Protein AF-A0A833PG52-F1 (afdb_monomer_lite)

Secondary structure (DSSP, 8-state):
--HHHHHHHHHHHHHHHHHHHHHHTHHHH--STT-SSHHHHHHHHHHHHTTSSSHHHHHHHHHHHHHHHH-TTHHHHHHHHH-S-HHHHHHHHHHHHHHHHHHHHHHHHHHHHHHHH-------TT--TTTHHHHHHHHHHHHHHHHHHHHHHHHHHHHHHHHHHHHS--

pLDDT: mean 70.11, std 13.49, range [34.12, 93.94]

Sequence (170 aa):
MTAMAKYYATETMRKLVNHGMDITGGRGIQQGPRNFLANMYQAIPISITVEGANILSRSLMIFGQGSMRCHPYLFEELQLLQAEDKNAALDTFNTMLYQHLGYTLNRAARAFTYGWFGSSQHRPDSSDEFTQPYYKIINRFSADFALTADMCLGLLAGDILNVKKCFQGD

Organism: Acinetobacter bereziniae (NCBI:txid10664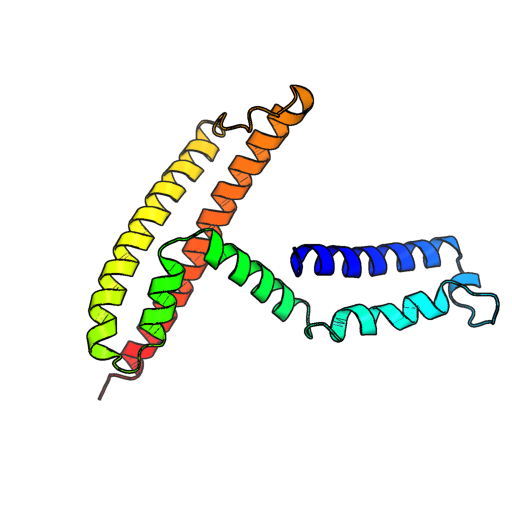8)

Foldseek 3Di:
DDLVVLVCVLVVLQVVLVVVLVVCDPLCVDDDPPRPSPVSNVCSVVSADVVAHDPVRSVVVVLVVVVPVVAVLVVVLVVLVVDPPVPVSPVVNVVSVVVSVVVLVVLLVVLVCCVVVNADQDDDPPDDPVCSVVVRVVRSVVSVVSSVSVVVVVVVVVVVVVVVVVVPPD

Radius of gyration: 23.22 Å; chains: 1; bounding box: 63×26×59 Å

Structure (mmCIF, N/CA/C/O backbone):
data_AF-A0A833PG52-F1
#
_entry.id   AF-A0A833PG52-F1
#
loop_
_atom_site.group_PDB
_atom_site.id
_atom_site.type_symbol
_atom_site.label_atom_id
_atom_site.label_alt_id
_atom_site.label_comp_id
_atom_site.label_asym_id
_atom_site.label_entity_id
_atom_site.label_seq_id
_atom_site.pdbx_PDB_ins_code
_atom_site.Cartn_x
_atom_site.Cartn_y
_atom_site.Cartn_z
_atom_site.occupancy
_atom_site.B_iso_or_equiv
_atom_site.auth_seq_id
_atom_site.auth_comp_id
_atom_site.auth_asym_id
_atom_site.auth_atom_id
_atom_site.pdbx_PDB_model_num
ATOM 1 N N . MET A 1 1 ? -2.660 -14.354 0.377 1.00 47.78 1 MET A N 1
ATOM 2 C CA . MET A 1 1 ? -1.440 -13.815 -0.267 1.00 47.78 1 MET A CA 1
ATOM 3 C C . MET A 1 1 ? -1.787 -13.482 -1.712 1.00 47.78 1 MET A C 1
ATOM 5 O O . MET A 1 1 ? -1.563 -14.316 -2.571 1.00 47.78 1 MET A O 1
ATOM 9 N N . THR A 1 2 ? -2.485 -12.376 -1.996 1.00 68.25 2 THR A N 1
ATOM 10 C CA . THR A 1 2 ? -3.143 -12.275 -3.321 1.00 68.25 2 THR A CA 1
ATOM 11 C C . THR A 1 2 ? -3.261 -10.851 -3.868 1.00 68.25 2 THR A C 1
ATOM 13 O O . THR A 1 2 ? -2.568 -10.534 -4.827 1.00 68.25 2 THR A O 1
ATOM 16 N N . ALA A 1 3 ? -4.050 -9.952 -3.268 1.00 69.88 3 ALA A N 1
ATOM 17 C CA . ALA A 1 3 ? -4.329 -8.645 -3.891 1.00 69.88 3 ALA A CA 1
ATOM 18 C C . ALA A 1 3 ? -3.146 -7.649 -3.862 1.00 69.88 3 ALA A C 1
ATOM 20 O O . ALA A 1 3 ? -2.842 -7.015 -4.872 1.00 69.88 3 ALA A O 1
ATOM 21 N N . MET A 1 4 ? -2.448 -7.533 -2.724 1.00 76.94 4 MET A N 1
ATOM 22 C CA . MET A 1 4 ? -1.327 -6.592 -2.564 1.00 76.94 4 MET A CA 1
ATOM 23 C C . MET A 1 4 ? -0.121 -6.987 -3.424 1.00 76.94 4 MET A C 1
ATOM 25 O O . MET A 1 4 ? 0.378 -6.173 -4.196 1.00 76.94 4 MET A O 1
ATOM 29 N N . ALA A 1 5 ? 0.302 -8.253 -3.357 1.00 82.50 5 ALA A N 1
ATOM 30 C CA . ALA A 1 5 ? 1.395 -8.768 -4.183 1.00 82.50 5 ALA A CA 1
ATOM 31 C C . ALA A 1 5 ? 1.102 -8.582 -5.679 1.00 82.50 5 ALA A C 1
ATOM 33 O O . ALA A 1 5 ? 1.969 -8.139 -6.428 1.00 82.50 5 ALA A O 1
ATOM 34 N N . LYS A 1 6 ? -0.144 -8.834 -6.105 1.00 79.50 6 LYS A N 1
ATOM 35 C CA . LYS A 1 6 ? -0.559 -8.621 -7.491 1.00 79.50 6 LYS A CA 1
ATOM 36 C C . LYS A 1 6 ? -0.491 -7.151 -7.901 1.00 79.50 6 LYS A C 1
ATOM 38 O O . LYS A 1 6 ? 0.042 -6.857 -8.970 1.00 79.50 6 LYS A O 1
ATOM 43 N N . TYR A 1 7 ? -0.981 -6.233 -7.061 1.00 80.94 7 TYR A N 1
ATOM 44 C CA . TYR A 1 7 ? -0.885 -4.795 -7.324 1.00 80.94 7 TYR A CA 1
ATOM 45 C C . TYR A 1 7 ? 0.562 -4.387 -7.596 1.00 80.94 7 TYR A C 1
ATOM 47 O O . TYR A 1 7 ? 0.868 -3.899 -8.685 1.00 80.94 7 TYR A O 1
ATOM 55 N N . TYR A 1 8 ? 1.457 -4.681 -6.650 1.00 85.62 8 TYR A N 1
ATOM 56 C CA . TYR A 1 8 ? 2.867 -4.327 -6.765 1.00 85.62 8 TYR A CA 1
ATOM 57 C C . TYR A 1 8 ? 3.554 -5.025 -7.936 1.00 85.62 8 TYR A C 1
ATOM 59 O O . TYR A 1 8 ? 4.360 -4.385 -8.604 1.00 85.62 8 TYR A O 1
ATOM 67 N N . ALA A 1 9 ? 3.220 -6.280 -8.240 1.00 86.69 9 ALA A N 1
ATOM 68 C CA . ALA A 1 9 ? 3.777 -6.982 -9.392 1.00 86.69 9 ALA A CA 1
ATOM 69 C C . ALA A 1 9 ? 3.387 -6.298 -10.712 1.00 86.69 9 ALA A C 1
ATOM 71 O O . ALA A 1 9 ? 4.253 -6.017 -11.536 1.00 86.69 9 ALA A O 1
ATOM 72 N N . THR A 1 10 ? 2.104 -5.970 -10.896 1.00 87.12 10 THR A N 1
ATOM 73 C CA . THR A 1 10 ? 1.620 -5.336 -12.137 1.00 87.12 10 THR A CA 1
ATOM 74 C C . THR A 1 10 ? 2.126 -3.902 -12.313 1.00 87.12 10 THR A C 1
ATOM 76 O O . THR A 1 10 ? 2.531 -3.527 -13.413 1.00 87.12 10 THR A O 1
ATOM 79 N N . GLU A 1 11 ? 2.191 -3.113 -11.237 1.00 87.00 11 GLU A N 1
ATOM 80 C CA . GLU A 1 11 ? 2.736 -1.751 -11.288 1.00 87.00 11 GLU A CA 1
ATOM 81 C C . GLU A 1 11 ? 4.255 -1.737 -11.474 1.00 87.00 11 GLU A C 1
ATOM 83 O O . GLU A 1 11 ? 4.783 -0.945 -12.255 1.00 87.00 11 GLU A O 1
ATOM 88 N N . THR A 1 12 ? 4.972 -2.643 -10.808 1.00 90.19 12 THR A N 1
ATOM 89 C CA . THR A 1 12 ? 6.421 -2.791 -11.000 1.00 90.19 12 THR A CA 1
ATOM 90 C C . THR A 1 12 ? 6.733 -3.252 -12.419 1.00 90.19 12 THR A C 1
ATOM 92 O O . THR A 1 12 ? 7.642 -2.707 -13.036 1.00 90.19 12 THR A O 1
ATOM 95 N N . MET A 1 13 ? 5.946 -4.178 -12.979 1.00 90.19 13 MET A N 1
ATOM 96 C CA . MET A 1 13 ? 6.077 -4.596 -14.377 1.00 90.19 13 MET A CA 1
ATOM 97 C C . MET A 1 13 ? 5.909 -3.409 -15.329 1.00 90.19 13 MET A C 1
ATOM 99 O O . MET A 1 13 ? 6.758 -3.208 -16.193 1.00 90.19 13 MET A O 1
ATOM 103 N N . ARG A 1 14 ? 4.871 -2.580 -15.145 1.00 90.06 14 ARG A N 1
ATOM 104 C CA . ARG A 1 14 ? 4.667 -1.369 -15.956 1.00 90.06 14 ARG A CA 1
ATOM 105 C C . ARG A 1 14 ? 5.887 -0.443 -15.903 1.00 90.06 14 ARG A C 1
ATOM 107 O O . ARG A 1 14 ? 6.366 -0.012 -16.947 1.00 90.06 14 ARG A O 1
ATOM 114 N N . LYS A 1 15 ? 6.405 -0.155 -14.703 1.00 92.88 15 LYS A N 1
ATOM 115 C CA . LYS A 1 15 ? 7.583 0.712 -14.523 1.00 92.88 15 LYS A CA 1
ATOM 116 C C . LYS A 1 15 ? 8.838 0.122 -15.166 1.00 92.88 15 LYS A C 1
ATOM 118 O O . LYS A 1 15 ? 9.532 0.823 -15.891 1.00 92.88 15 LYS A O 1
ATOM 123 N N . LEU A 1 16 ? 9.109 -1.162 -14.935 1.00 93.25 16 LEU A N 1
ATOM 124 C CA . LEU A 1 16 ? 10.279 -1.851 -15.484 1.00 93.25 16 LEU A CA 1
ATOM 125 C C . LEU A 1 16 ? 10.258 -1.898 -17.009 1.00 93.25 16 LEU A C 1
ATOM 127 O O . LEU A 1 16 ? 11.285 -1.647 -17.630 1.00 93.25 16 LEU A O 1
ATOM 131 N N . VAL A 1 17 ? 9.106 -2.193 -17.616 1.00 91.81 17 VAL A N 1
ATOM 132 C CA . VAL A 1 17 ? 8.982 -2.222 -19.078 1.00 91.81 17 VAL A CA 1
ATOM 133 C C . VAL A 1 17 ? 9.188 -0.823 -19.661 1.00 91.81 17 VAL A C 1
ATOM 135 O O . VAL A 1 17 ? 9.923 -0.700 -20.636 1.00 91.81 17 VAL A O 1
ATOM 138 N N . ASN A 1 18 ? 8.638 0.229 -19.040 1.00 91.69 18 ASN A N 1
ATOM 139 C CA . ASN A 1 18 ? 8.882 1.615 -19.464 1.00 91.69 18 ASN A CA 1
ATOM 140 C C . ASN A 1 18 ? 10.372 1.976 -19.406 1.00 91.69 18 ASN A C 1
ATOM 142 O O . ASN A 1 18 ? 10.931 2.414 -20.405 1.00 91.69 18 ASN A O 1
ATOM 146 N N . HIS A 1 19 ? 11.039 1.703 -18.281 1.00 93.94 19 HIS A N 1
ATOM 147 C CA . HIS A 1 19 ? 12.480 1.935 -18.155 1.00 93.94 19 HIS A CA 1
ATOM 148 C C . HIS A 1 19 ? 13.298 1.093 -19.143 1.00 93.94 19 HIS A C 1
ATOM 150 O O . HIS A 1 19 ? 14.295 1.562 -19.686 1.00 93.94 19 HIS A O 1
ATOM 156 N N . GLY A 1 20 ? 12.871 -0.141 -19.421 1.00 91.94 20 GLY A N 1
ATOM 157 C CA . GLY A 1 20 ? 13.472 -0.979 -20.455 1.00 91.94 20 GLY A CA 1
ATOM 158 C C . GLY A 1 20 ? 13.350 -0.354 -21.845 1.00 91.94 20 GLY A C 1
ATOM 159 O O . GLY A 1 20 ? 14.320 -0.353 -22.602 1.00 91.94 20 GLY A O 1
ATOM 160 N N . MET A 1 21 ? 12.191 0.224 -22.169 1.00 89.94 21 MET A N 1
ATOM 161 C CA . MET A 1 21 ? 11.982 0.931 -23.432 1.00 89.94 21 MET A CA 1
ATOM 162 C C . MET A 1 21 ? 12.863 2.178 -23.533 1.00 89.94 21 MET A C 1
ATOM 164 O O . MET A 1 21 ? 13.506 2.348 -24.569 1.00 89.94 21 MET A O 1
ATOM 168 N N . ASP A 1 22 ? 12.990 2.961 -22.456 1.00 90.81 22 ASP A N 1
ATOM 169 C CA . ASP A 1 22 ? 13.885 4.126 -22.393 1.00 90.81 22 ASP A CA 1
ATOM 170 C C . ASP A 1 22 ? 15.345 3.738 -22.687 1.00 90.81 22 ASP A C 1
ATOM 172 O O . ASP A 1 22 ? 16.009 4.384 -23.497 1.00 90.81 22 ASP A O 1
ATOM 176 N N . ILE A 1 23 ? 15.831 2.634 -22.104 1.00 91.81 23 ILE A N 1
ATOM 177 C CA . ILE A 1 23 ? 17.195 2.120 -22.333 1.00 91.81 23 ILE A CA 1
ATOM 178 C C . ILE A 1 23 ? 17.390 1.676 -23.788 1.00 91.81 23 ILE A C 1
ATOM 180 O O . ILE A 1 23 ? 18.434 1.924 -24.389 1.00 91.81 23 ILE A O 1
ATOM 184 N N . THR A 1 24 ? 16.399 1.000 -24.373 1.00 89.12 24 THR A N 1
ATOM 185 C CA . THR A 1 24 ? 16.482 0.546 -25.771 1.00 89.12 24 THR A CA 1
ATOM 186 C C . THR A 1 24 ? 16.294 1.667 -26.798 1.00 89.12 24 THR A C 1
ATOM 188 O O . THR A 1 24 ? 16.591 1.466 -27.981 1.00 89.12 24 THR A O 1
ATOM 191 N N . GLY A 1 25 ? 15.809 2.837 -26.374 1.00 87.06 25 GLY A N 1
ATOM 192 C CA . GLY A 1 25 ? 15.588 4.007 -27.217 1.00 87.06 25 GLY A CA 1
ATOM 193 C C . GLY A 1 25 ? 14.677 3.716 -28.413 1.00 87.06 25 GLY A C 1
ATOM 194 O O . GLY A 1 25 ? 13.676 3.006 -28.310 1.00 87.06 25 GLY A O 1
ATOM 195 N N . GLY A 1 26 ? 15.046 4.225 -29.594 1.00 83.81 26 GLY A N 1
ATOM 196 C CA . GLY A 1 26 ? 14.251 4.068 -30.821 1.00 83.81 26 GLY A CA 1
ATOM 197 C C . GLY A 1 26 ? 13.975 2.611 -31.216 1.00 83.81 26 GLY A C 1
ATOM 198 O O . GLY A 1 26 ? 12.929 2.318 -31.795 1.00 83.81 26 GLY A O 1
ATOM 199 N N . ARG A 1 27 ? 14.852 1.671 -30.832 1.00 84.19 27 ARG A N 1
ATOM 200 C CA . ARG A 1 27 ? 14.644 0.233 -31.062 1.00 84.19 27 ARG A CA 1
ATOM 201 C C . ARG A 1 27 ? 13.485 -0.327 -30.234 1.00 84.19 27 ARG A C 1
ATOM 203 O O . ARG A 1 27 ? 12.828 -1.259 -30.688 1.00 84.19 27 ARG A O 1
ATOM 210 N N . GLY A 1 28 ? 13.228 0.230 -29.050 1.00 84.25 28 GLY A N 1
ATOM 211 C CA . GLY A 1 28 ? 12.121 -0.178 -28.184 1.00 84.25 28 GLY A CA 1
ATOM 212 C C . GLY A 1 28 ? 10.752 0.116 -28.791 1.00 84.25 28 GLY A C 1
ATOM 213 O O . GLY A 1 28 ? 9.812 -0.644 -28.573 1.00 84.25 28 GLY A O 1
ATOM 214 N N . ILE A 1 29 ? 10.654 1.167 -29.608 1.00 82.38 29 ILE A N 1
ATOM 215 C CA . ILE A 1 29 ? 9.406 1.609 -30.251 1.00 82.38 29 ILE A CA 1
ATOM 216 C C . ILE A 1 29 ? 9.161 0.872 -31.576 1.00 82.38 29 ILE A C 1
ATOM 218 O O . ILE A 1 29 ? 8.016 0.641 -31.964 1.00 82.38 29 ILE A O 1
ATOM 222 N N . GLN A 1 30 ? 10.223 0.468 -32.276 1.00 86.12 30 GLN A N 1
ATOM 223 C CA . GLN A 1 30 ? 10.110 -0.226 -33.559 1.00 86.12 30 GLN A CA 1
ATOM 224 C C . GLN A 1 30 ? 9.429 -1.592 -33.409 1.00 86.12 30 GLN A C 1
ATOM 226 O O . GLN A 1 30 ? 9.983 -2.517 -32.814 1.00 86.12 30 GLN A O 1
ATOM 231 N N . GLN A 1 31 ? 8.242 -1.749 -33.997 1.00 80.44 31 GLN A N 1
ATOM 232 C CA . GLN A 1 31 ? 7.559 -3.039 -34.052 1.00 80.44 31 GLN A CA 1
ATOM 233 C C . GLN A 1 31 ? 8.178 -3.907 -35.149 1.00 80.44 31 GLN A C 1
ATOM 235 O O . GLN A 1 31 ? 7.956 -3.699 -36.338 1.00 80.44 31 GLN A O 1
ATOM 240 N N . GLY A 1 32 ? 8.985 -4.880 -34.736 1.00 84.75 32 GLY A N 1
ATOM 241 C CA . GLY A 1 32 ? 9.579 -5.872 -35.621 1.00 84.75 32 GLY A CA 1
ATOM 242 C C . GLY A 1 32 ? 9.815 -7.189 -34.884 1.00 84.75 32 GLY A C 1
ATOM 243 O O . GLY A 1 32 ? 9.835 -7.205 -33.652 1.00 84.75 32 GLY A O 1
ATOM 244 N N . PRO A 1 33 ? 10.068 -8.294 -35.606 1.00 80.94 33 PRO A N 1
ATOM 245 C CA . PRO A 1 33 ? 10.209 -9.635 -35.022 1.00 80.94 33 PRO A CA 1
ATOM 246 C C . PRO A 1 33 ? 11.381 -9.767 -34.031 1.00 80.94 33 PRO A C 1
ATOM 248 O O . PRO A 1 33 ? 11.491 -10.760 -33.322 1.00 80.94 33 PRO A O 1
ATOM 251 N N . ARG A 1 34 ? 12.269 -8.765 -33.973 1.00 82.12 34 ARG A N 1
ATOM 252 C CA . ARG A 1 34 ? 13.433 -8.701 -33.075 1.00 82.12 34 ARG A CA 1
ATOM 253 C C . ARG A 1 34 ? 13.234 -7.777 -31.864 1.00 82.12 34 ARG A C 1
ATOM 255 O O . ARG A 1 34 ? 14.200 -7.551 -31.126 1.00 82.12 34 ARG A O 1
ATOM 262 N N . ASN A 1 35 ? 12.042 -7.202 -31.681 1.00 86.19 35 ASN A N 1
ATOM 263 C CA . ASN A 1 35 ? 11.711 -6.373 -30.524 1.00 86.19 35 ASN A CA 1
ATOM 264 C C . ASN A 1 35 ? 11.025 -7.221 -29.446 1.00 86.19 35 ASN A C 1
ATOM 266 O O . ASN A 1 35 ? 9.865 -7.602 -29.573 1.00 86.19 35 ASN A O 1
ATOM 270 N N . PHE A 1 36 ? 11.758 -7.495 -28.370 1.00 86.12 36 PHE A N 1
ATOM 271 C CA . PHE A 1 36 ? 11.289 -8.308 -27.250 1.00 86.12 36 PHE A CA 1
ATOM 272 C C . PHE A 1 36 ? 10.405 -7.531 -26.256 1.00 86.12 36 PHE A C 1
ATOM 274 O O . PHE A 1 36 ? 9.677 -8.153 -25.487 1.00 86.12 36 PHE A O 1
ATOM 281 N N . LEU A 1 37 ? 10.435 -6.191 -26.271 1.00 88.69 37 LEU A N 1
ATOM 282 C CA . LEU A 1 37 ? 9.695 -5.344 -25.327 1.00 88.69 37 LEU A CA 1
ATOM 283 C C . LEU A 1 37 ? 8.304 -4.949 -25.830 1.00 88.69 37 LEU A C 1
ATOM 285 O O . LEU A 1 37 ? 7.400 -4.773 -25.016 1.00 88.69 37 LEU A O 1
ATOM 289 N N . ALA A 1 38 ? 8.106 -4.851 -27.149 1.00 87.44 38 ALA A N 1
ATOM 290 C CA . ALA A 1 38 ? 6.843 -4.391 -27.738 1.00 87.44 38 ALA A CA 1
ATOM 291 C C . ALA A 1 38 ? 5.626 -5.207 -27.266 1.00 87.44 38 ALA A C 1
ATOM 293 O O . ALA A 1 38 ? 4.632 -4.635 -26.823 1.00 87.44 38 ALA A O 1
ATOM 294 N N . ASN A 1 39 ? 5.723 -6.539 -27.293 1.00 86.88 39 ASN A N 1
ATOM 295 C CA . ASN A 1 39 ? 4.630 -7.417 -26.863 1.00 86.88 39 ASN A CA 1
ATOM 296 C C . ASN A 1 39 ? 4.374 -7.322 -25.353 1.00 86.88 39 ASN A C 1
ATOM 298 O O . ASN A 1 39 ? 3.225 -7.338 -24.917 1.00 86.88 39 ASN A O 1
ATOM 302 N N . MET A 1 40 ? 5.435 -7.182 -24.549 1.00 88.00 40 MET A N 1
ATOM 303 C CA . MET A 1 40 ? 5.298 -7.013 -23.101 1.00 88.00 40 MET A CA 1
ATOM 304 C C . MET A 1 40 ? 4.594 -5.699 -22.763 1.00 88.00 40 MET A C 1
ATOM 306 O O . MET A 1 40 ? 3.702 -5.696 -21.919 1.00 88.00 40 MET A O 1
ATOM 310 N N . TYR A 1 41 ? 4.940 -4.607 -23.451 1.00 89.81 41 TYR A N 1
ATOM 311 C CA . TYR A 1 41 ? 4.295 -3.308 -23.271 1.00 89.81 41 TYR A CA 1
ATOM 312 C C . TYR A 1 41 ? 2.800 -3.359 -23.616 1.00 89.81 41 TYR A C 1
ATOM 314 O O . TYR A 1 41 ? 1.964 -2.896 -22.841 1.00 89.81 41 TYR A O 1
ATOM 322 N N . GLN A 1 42 ? 2.446 -4.004 -24.731 1.00 88.44 42 GLN A N 1
ATOM 323 C CA . GLN A 1 42 ? 1.050 -4.187 -25.147 1.00 88.44 42 GLN A CA 1
ATOM 324 C C . GLN A 1 42 ? 0.243 -5.070 -24.181 1.00 88.44 42 GLN A C 1
ATOM 326 O O . GLN A 1 42 ? -0.964 -4.884 -24.044 1.00 88.44 42 GLN A O 1
ATOM 331 N N . ALA A 1 43 ? 0.891 -5.999 -23.473 1.00 88.44 43 ALA A N 1
ATOM 332 C CA . ALA A 1 43 ? 0.240 -6.865 -22.491 1.00 88.44 43 ALA A CA 1
ATOM 333 C C . ALA A 1 43 ? -0.008 -6.189 -21.124 1.00 88.44 43 ALA A C 1
ATOM 335 O O . ALA A 1 43 ? -0.797 -6.705 -20.325 1.00 88.44 43 ALA A O 1
ATOM 336 N N . ILE A 1 44 ? 0.610 -5.030 -20.838 1.00 88.56 44 ILE A N 1
ATOM 337 C CA . ILE A 1 44 ? 0.454 -4.316 -19.555 1.00 88.56 44 ILE A CA 1
ATOM 338 C C . ILE A 1 44 ? -1.026 -4.049 -19.224 1.00 88.56 44 ILE A C 1
ATOM 340 O O . ILE A 1 44 ? -1.454 -4.436 -18.132 1.00 88.56 44 ILE A O 1
ATOM 344 N N . PRO A 1 45 ? -1.846 -3.442 -20.107 1.00 84.56 45 PRO A N 1
ATOM 345 C CA . PRO A 1 45 ? -3.235 -3.119 -19.782 1.00 84.56 45 PRO A CA 1
ATOM 346 C C . PRO A 1 45 ? -4.077 -4.367 -19.507 1.00 84.56 45 PRO A C 1
ATOM 348 O O . PRO A 1 45 ? -4.911 -4.352 -18.603 1.00 84.56 45 PRO A O 1
ATOM 351 N N . ILE A 1 46 ? -3.810 -5.464 -20.222 1.00 85.62 46 ILE A N 1
ATOM 352 C CA . ILE A 1 46 ? -4.490 -6.755 -20.045 1.00 85.62 46 ILE A CA 1
ATOM 353 C C . ILE A 1 46 ? -4.222 -7.280 -18.630 1.00 85.62 46 ILE A C 1
ATOM 355 O O . ILE A 1 46 ? -5.149 -7.563 -17.876 1.00 85.62 46 ILE A O 1
ATOM 359 N N . SER A 1 47 ? -2.954 -7.306 -18.213 1.00 79.25 47 SER A N 1
ATOM 360 C CA . SER A 1 47 ? -2.567 -7.785 -16.878 1.00 79.25 47 SER A CA 1
ATOM 361 C C . SER A 1 47 ? -3.145 -6.957 -15.720 1.00 79.25 47 SER A C 1
ATOM 363 O O . SER A 1 47 ? -3.278 -7.454 -14.602 1.00 79.25 47 SER A O 1
ATOM 365 N N . ILE A 1 48 ? -3.488 -5.691 -15.973 1.00 79.50 48 ILE A N 1
ATOM 366 C CA . ILE A 1 48 ? -3.988 -4.760 -14.956 1.00 79.50 48 ILE A CA 1
ATOM 367 C C . ILE A 1 48 ? -5.510 -4.802 -14.858 1.00 79.50 48 ILE A C 1
ATOM 369 O O . ILE A 1 48 ? -6.041 -4.692 -13.755 1.00 79.50 48 ILE A O 1
ATOM 373 N N . THR A 1 49 ? -6.202 -4.970 -15.985 1.00 78.44 49 THR A N 1
ATOM 374 C CA . THR A 1 49 ? -7.664 -4.849 -16.071 1.00 78.44 49 THR A CA 1
ATOM 375 C C . THR A 1 49 ? -8.408 -6.171 -15.889 1.00 78.44 49 THR A C 1
ATOM 377 O O . THR A 1 49 ? -9.496 -6.164 -15.319 1.00 78.44 49 THR A O 1
ATOM 380 N N . VAL A 1 50 ? -7.828 -7.303 -16.303 1.00 71.06 50 VAL A N 1
ATOM 381 C CA . VAL A 1 50 ? -8.535 -8.600 -16.360 1.00 71.06 50 VAL A CA 1
ATOM 382 C C . VAL A 1 50 ? -8.760 -9.232 -14.977 1.00 71.06 50 VAL A C 1
ATOM 384 O O . VAL A 1 50 ? -9.654 -10.052 -14.810 1.00 71.06 50 VAL A O 1
ATOM 387 N N . GLU A 1 51 ? -8.025 -8.811 -13.947 1.00 63.81 51 GLU A N 1
ATOM 388 C CA . GLU A 1 51 ? -8.113 -9.393 -12.595 1.00 63.81 51 GLU A CA 1
ATOM 389 C C . GLU A 1 51 ? -8.925 -8.561 -11.587 1.00 63.81 51 GLU A C 1
ATOM 391 O O . GLU A 1 51 ? -8.779 -8.721 -10.376 1.00 63.81 51 GLU A O 1
ATOM 396 N N . GLY A 1 52 ? -9.767 -7.646 -12.067 1.00 54.69 52 GLY A N 1
ATOM 397 C CA . GLY A 1 52 ? -10.552 -6.752 -11.215 1.00 54.69 52 GLY A CA 1
ATOM 398 C C . GLY A 1 52 ? -10.315 -5.311 -11.621 1.00 54.69 52 GLY A C 1
ATOM 399 O O . GLY A 1 52 ? -9.423 -4.638 -11.104 1.00 54.69 52 GLY A O 1
ATOM 400 N N . ALA A 1 53 ? -11.107 -4.893 -12.603 1.00 60.44 53 ALA A N 1
ATOM 401 C CA . ALA A 1 53 ? -11.092 -3.603 -13.265 1.00 60.44 53 ALA A CA 1
ATOM 402 C C . ALA A 1 53 ? -10.887 -2.426 -12.292 1.00 60.44 53 ALA A C 1
ATOM 404 O O . ALA A 1 53 ? -11.681 -2.218 -11.375 1.00 60.44 53 ALA A O 1
ATOM 405 N N . ASN A 1 54 ? -9.859 -1.621 -12.575 1.00 65.38 54 ASN A N 1
ATOM 406 C CA . ASN A 1 54 ? -9.504 -0.351 -11.937 1.00 65.38 54 ASN A CA 1
ATOM 407 C C . ASN A 1 54 ? -8.698 -0.433 -10.619 1.00 65.38 54 ASN A C 1
ATOM 409 O O . ASN A 1 54 ? -8.986 -1.212 -9.711 1.00 65.38 54 ASN A O 1
ATOM 413 N N . ILE A 1 55 ? -7.700 0.455 -10.500 1.00 70.12 55 ILE A N 1
ATOM 414 C CA . ILE A 1 55 ? -6.864 0.654 -9.300 1.00 70.12 55 ILE A CA 1
ATOM 415 C C . ILE A 1 55 ? -7.744 0.875 -8.065 1.00 70.12 55 ILE A C 1
ATOM 417 O O . ILE A 1 55 ? -7.441 0.352 -6.996 1.00 70.12 55 ILE A O 1
ATOM 421 N N . LEU A 1 56 ? -8.871 1.574 -8.232 1.00 73.81 56 LEU A N 1
ATOM 422 C CA . LEU A 1 56 ? -9.854 1.808 -7.176 1.00 73.81 56 LEU A CA 1
ATOM 423 C C . LEU A 1 56 ? -10.387 0.505 -6.559 1.00 73.81 56 LEU A C 1
ATOM 425 O O . LEU A 1 56 ? -10.328 0.337 -5.343 1.00 73.81 56 LEU A O 1
ATOM 429 N N . SER A 1 57 ? -10.856 -0.433 -7.386 1.00 74.69 57 SER A N 1
ATOM 430 C CA . SER A 1 57 ? -11.432 -1.707 -6.934 1.00 74.69 57 SER A CA 1
ATOM 431 C C . SER A 1 57 ? -10.408 -2.543 -6.169 1.00 74.69 57 SER A C 1
ATOM 433 O O . SER A 1 57 ? -10.718 -3.153 -5.147 1.00 74.69 57 SER A O 1
ATOM 435 N N . ARG A 1 58 ? -9.148 -2.524 -6.620 1.00 75.31 58 ARG A N 1
ATOM 436 C CA . ARG A 1 58 ? -8.056 -3.237 -5.953 1.00 75.31 58 ARG A CA 1
ATOM 437 C C . ARG A 1 58 ? -7.658 -2.584 -4.629 1.00 75.31 58 ARG A C 1
ATOM 439 O O . ARG A 1 58 ? -7.453 -3.300 -3.652 1.00 75.31 58 ARG A O 1
ATOM 446 N N . SER A 1 59 ? -7.589 -1.255 -4.575 1.00 75.00 59 SER A N 1
ATOM 447 C CA . SER A 1 59 ? -7.342 -0.513 -3.334 1.00 75.00 59 SER A CA 1
ATOM 448 C C . SER A 1 59 ? -8.438 -0.771 -2.302 1.00 75.00 59 SER A C 1
ATOM 450 O O . SER A 1 59 ? -8.124 -1.033 -1.144 1.00 75.00 59 SER A O 1
ATOM 452 N N . LEU A 1 60 ? -9.705 -0.803 -2.725 1.00 76.50 60 LEU A N 1
ATOM 453 C CA . LEU A 1 60 ? -10.828 -1.129 -1.848 1.00 76.50 60 LEU A CA 1
ATOM 454 C C . LEU A 1 60 ? -10.776 -2.582 -1.363 1.00 76.50 60 LEU A C 1
ATOM 456 O O . LEU A 1 60 ? -11.032 -2.840 -0.194 1.00 76.50 60 LEU A O 1
ATOM 460 N N . MET A 1 61 ? -10.391 -3.533 -2.220 1.00 80.50 61 MET A N 1
ATOM 461 C CA . MET A 1 61 ? -10.218 -4.932 -1.818 1.00 80.50 61 MET A CA 1
ATOM 462 C C . MET A 1 61 ? -9.089 -5.099 -0.792 1.00 80.50 61 MET A C 1
ATOM 464 O O . MET A 1 61 ? -9.256 -5.827 0.186 1.00 80.50 61 MET A O 1
ATOM 468 N N . ILE A 1 62 ? -7.945 -4.435 -0.994 1.00 78.19 62 ILE A N 1
ATOM 469 C CA . ILE A 1 62 ? -6.819 -4.454 -0.047 1.00 78.19 62 ILE A CA 1
ATOM 470 C C . ILE A 1 62 ? -7.235 -3.807 1.276 1.00 78.19 62 ILE A C 1
ATOM 472 O O . ILE A 1 62 ? -6.980 -4.389 2.329 1.00 78.19 62 ILE A O 1
ATOM 476 N N . PHE A 1 63 ? -7.911 -2.656 1.221 1.00 77.62 63 PHE A N 1
ATOM 477 C CA . PHE A 1 63 ? -8.445 -1.986 2.402 1.00 77.62 63 PHE A CA 1
ATOM 478 C C . PHE A 1 63 ? -9.442 -2.880 3.139 1.00 77.62 63 PHE A C 1
ATOM 480 O O . PHE A 1 63 ? -9.224 -3.176 4.303 1.00 77.62 63 PHE A O 1
ATOM 487 N N . GLY A 1 64 ? -10.462 -3.410 2.460 1.00 74.25 64 GLY A N 1
ATOM 488 C CA . GLY A 1 64 ? -11.457 -4.299 3.058 1.00 74.25 64 GLY A CA 1
ATOM 489 C C . GLY A 1 64 ? -10.822 -5.531 3.705 1.00 74.25 64 GLY A C 1
ATOM 490 O O . GLY A 1 64 ? -11.078 -5.827 4.863 1.00 74.25 64 GLY A O 1
ATOM 491 N N . GLN A 1 65 ? -9.909 -6.216 3.015 1.00 77.44 65 GLN A N 1
ATOM 492 C CA . GLN A 1 65 ? -9.202 -7.373 3.580 1.00 77.44 65 GLN A CA 1
ATOM 493 C C . GLN A 1 65 ? -8.280 -7.020 4.758 1.00 77.44 65 GLN A C 1
ATOM 495 O O . GLN A 1 65 ? -8.010 -7.887 5.594 1.00 77.44 65 GLN A O 1
ATOM 500 N N . GLY A 1 66 ? -7.771 -5.787 4.801 1.00 73.88 66 GLY A N 1
ATOM 501 C CA . GLY A 1 66 ? -7.003 -5.244 5.917 1.00 73.88 66 GLY A CA 1
ATOM 502 C C . GLY A 1 66 ? -7.898 -4.915 7.108 1.00 73.88 66 GLY A C 1
ATOM 503 O O . GLY A 1 66 ? -7.705 -5.471 8.185 1.00 73.88 66 GLY A O 1
ATOM 504 N N . SER A 1 67 ? -8.922 -4.089 6.904 1.00 69.31 67 SER A N 1
ATOM 505 C CA . SER A 1 67 ? -9.861 -3.640 7.937 1.00 69.31 67 SER A CA 1
ATOM 506 C C . SER A 1 67 ? -10.567 -4.811 8.622 1.00 69.31 67 SER A C 1
ATOM 508 O O . SER A 1 67 ? -10.614 -4.861 9.847 1.00 69.31 67 SER A O 1
ATOM 510 N N . MET A 1 68 ? -10.992 -5.824 7.856 1.00 68.69 68 MET A N 1
ATOM 511 C CA . MET A 1 68 ? -11.621 -7.039 8.396 1.00 68.69 68 MET A CA 1
ATOM 512 C C . MET A 1 68 ? -10.680 -7.885 9.269 1.00 68.69 68 MET A C 1
ATOM 514 O O . MET A 1 68 ? -11.144 -8.636 10.118 1.00 68.69 68 MET A O 1
ATOM 518 N N . ARG A 1 69 ? -9.356 -7.804 9.064 1.00 67.56 69 ARG A N 1
ATOM 519 C CA . ARG A 1 69 ? -8.363 -8.514 9.892 1.00 67.56 69 ARG A CA 1
ATOM 520 C C . ARG A 1 69 ? -7.906 -7.705 11.100 1.00 67.56 69 ARG A C 1
ATOM 522 O O . ARG A 1 69 ? -7.526 -8.291 12.109 1.00 67.56 69 ARG A O 1
ATOM 529 N N . CYS A 1 70 ? -7.883 -6.382 10.983 1.00 63.75 70 CYS A N 1
ATOM 530 C CA . CYS A 1 70 ? -7.390 -5.496 12.033 1.00 63.75 70 CYS A CA 1
ATOM 531 C C . CYS A 1 70 ? -8.405 -5.290 13.162 1.00 63.75 70 CYS A C 1
ATOM 533 O O . CYS A 1 70 ? -7.992 -4.946 14.276 1.00 63.75 70 CYS A O 1
ATOM 535 N N . HIS A 1 71 ? -9.695 -5.508 12.886 1.00 63.16 71 HIS A N 1
ATOM 536 C CA . HIS A 1 71 ? -10.768 -5.203 13.817 1.00 63.16 71 HIS A CA 1
ATOM 537 C C . HIS A 1 71 ? -11.687 -6.415 14.068 1.00 63.16 71 HIS A C 1
ATOM 539 O O . HIS A 1 71 ? -12.411 -6.824 13.161 1.00 63.16 71 HIS A O 1
ATOM 545 N N . PRO A 1 72 ? -11.693 -6.995 15.286 1.00 61.97 72 PRO A N 1
ATOM 546 C CA . PRO A 1 72 ? -12.503 -8.179 15.587 1.00 61.97 72 PRO A CA 1
ATOM 547 C C . PRO A 1 72 ? -14.012 -7.889 15.542 1.00 61.97 72 PRO A C 1
ATOM 549 O O . PRO A 1 72 ? -14.788 -8.759 15.173 1.00 61.97 72 PRO A O 1
ATOM 552 N N . TYR A 1 73 ? -14.414 -6.652 15.843 1.00 61.16 73 TYR A N 1
ATOM 553 C CA . TYR A 1 73 ? -15.821 -6.243 15.932 1.00 61.16 73 TYR A CA 1
ATOM 554 C C . TYR A 1 73 ? -16.443 -5.834 14.582 1.00 61.16 73 TYR A C 1
ATOM 556 O O . TYR A 1 73 ? -17.661 -5.825 14.434 1.00 61.16 73 TYR A O 1
ATOM 564 N N . LEU A 1 74 ? -15.621 -5.532 13.570 1.00 63.62 74 LEU A N 1
ATOM 565 C CA . LEU A 1 74 ? -16.088 -4.953 12.302 1.00 63.62 74 LEU A CA 1
ATOM 566 C C . LEU A 1 74 ? -16.793 -5.982 11.400 1.00 63.62 74 LEU A C 1
ATOM 568 O O . LEU A 1 74 ? -17.680 -5.634 10.624 1.00 63.62 74 LEU A O 1
ATOM 572 N N . PHE A 1 75 ? -16.437 -7.266 11.528 1.00 62.91 75 PHE A N 1
ATOM 573 C CA . PHE A 1 75 ? -17.137 -8.361 10.845 1.00 62.91 75 PHE A CA 1
ATOM 574 C C . PHE A 1 75 ? -18.562 -8.550 11.387 1.00 62.91 75 PHE A C 1
ATOM 576 O O . PHE A 1 75 ? -19.500 -8.706 10.606 1.00 62.91 75 PHE A O 1
ATOM 583 N N . GLU A 1 76 ? -18.727 -8.497 12.710 1.00 64.00 76 GLU A N 1
ATOM 584 C CA . GLU A 1 76 ? -20.027 -8.640 13.374 1.00 64.00 76 GLU A CA 1
ATOM 585 C C . GLU A 1 76 ? -20.929 -7.429 13.102 1.00 64.00 76 GLU A C 1
ATOM 587 O O . GLU A 1 76 ? -22.100 -7.594 12.769 1.00 64.00 76 GLU A O 1
ATOM 592 N N . GLU A 1 77 ? -20.372 -6.215 13.120 1.00 62.41 77 GLU A N 1
ATOM 593 C CA . GLU A 1 77 ? -21.081 -4.990 12.729 1.00 62.41 77 GLU A CA 1
ATOM 594 C C . GLU A 1 77 ? -21.601 -5.038 11.284 1.00 62.41 77 GLU A C 1
ATOM 596 O O . GLU A 1 77 ? -22.752 -4.680 11.025 1.00 62.41 77 GLU A O 1
ATOM 601 N N . LEU A 1 78 ? -20.789 -5.527 10.339 1.00 64.38 78 LEU A N 1
ATOM 602 C CA . LEU A 1 78 ? -21.206 -5.702 8.944 1.00 64.38 78 LEU A CA 1
ATOM 603 C C . LEU A 1 78 ? -22.305 -6.761 8.784 1.00 64.38 78 LEU A C 1
ATOM 605 O O . LEU A 1 78 ? -23.205 -6.567 7.967 1.00 64.38 78 LEU A O 1
ATOM 609 N N . GLN A 1 79 ? -22.263 -7.856 9.549 1.00 63.62 79 GLN A N 1
ATOM 610 C CA . GLN A 1 79 ? -23.330 -8.864 9.549 1.00 63.62 79 GLN A CA 1
ATOM 611 C C . GLN A 1 79 ? -24.641 -8.314 10.110 1.00 63.62 79 GLN A C 1
ATOM 613 O O . GLN A 1 79 ? -25.696 -8.537 9.517 1.00 63.62 79 GLN A O 1
ATOM 618 N N . LEU A 1 80 ? -24.580 -7.551 11.203 1.00 60.53 80 LEU A N 1
ATOM 619 C CA . LEU A 1 80 ? -25.751 -6.893 11.786 1.00 60.53 80 LEU A CA 1
ATOM 620 C C . LEU A 1 80 ? -26.365 -5.870 10.818 1.00 60.53 80 LEU A C 1
ATOM 622 O O . LEU A 1 80 ? -27.586 -5.755 10.743 1.00 60.53 80 LEU A O 1
ATOM 626 N N . LEU A 1 81 ? -25.546 -5.187 10.009 1.00 60.19 81 LEU A N 1
ATOM 627 C CA . LEU A 1 81 ? -26.031 -4.292 8.951 1.00 60.19 81 LEU A CA 1
ATOM 628 C C . LEU A 1 81 ? -26.748 -5.018 7.800 1.00 60.19 81 LEU A C 1
ATOM 630 O O . LEU A 1 81 ? -27.566 -4.403 7.113 1.00 60.19 81 LEU A O 1
ATOM 634 N N . GLN A 1 82 ? -26.416 -6.291 7.568 1.00 60.84 82 GLN A N 1
ATOM 635 C CA . GLN A 1 82 ? -27.014 -7.142 6.534 1.00 60.84 82 GLN A CA 1
ATOM 636 C C . GLN A 1 82 ? -28.231 -7.939 7.029 1.00 60.84 82 GLN A C 1
ATOM 638 O O . GLN A 1 82 ? -28.876 -8.607 6.221 1.00 60.84 82 GLN A O 1
ATOM 643 N N . ALA A 1 83 ? -28.568 -7.866 8.320 1.00 64.56 83 ALA A N 1
ATOM 644 C CA . ALA A 1 83 ? -29.740 -8.531 8.873 1.00 64.56 83 ALA A CA 1
ATOM 645 C C . ALA A 1 83 ? -31.046 -7.946 8.300 1.00 64.56 83 ALA A C 1
ATOM 647 O O . ALA A 1 83 ? -31.182 -6.733 8.117 1.00 64.56 83 ALA A O 1
ATOM 648 N N . GLU A 1 84 ? -32.021 -8.818 8.023 1.00 54.31 84 GLU A N 1
ATOM 649 C CA . GLU A 1 84 ? -33.322 -8.426 7.459 1.00 54.31 84 GLU A CA 1
ATOM 650 C C . GLU A 1 84 ? -34.125 -7.528 8.417 1.00 54.31 84 GLU A C 1
ATOM 652 O O . GLU A 1 84 ? -34.804 -6.600 7.969 1.00 54.31 84 GLU A O 1
ATOM 657 N N . ASP A 1 85 ? -33.991 -7.742 9.731 1.00 60.62 85 ASP A N 1
ATOM 658 C CA . ASP A 1 85 ? -34.733 -7.012 10.760 1.00 60.62 85 ASP A CA 1
ATOM 659 C C . ASP A 1 85 ? -33.960 -5.788 11.282 1.00 60.62 85 ASP A C 1
ATOM 661 O O . ASP A 1 85 ? -33.276 -5.793 12.311 1.00 60.62 85 ASP A O 1
ATOM 665 N N . LYS A 1 86 ? -34.045 -4.707 10.504 1.00 58.31 86 LYS A N 1
ATOM 666 C CA . LYS A 1 86 ? -33.242 -3.488 10.682 1.00 58.31 86 LYS A CA 1
ATOM 667 C C . LYS A 1 86 ? -33.511 -2.754 11.996 1.00 58.31 86 LYS A C 1
ATOM 669 O O . LYS A 1 86 ? -32.622 -2.048 12.451 1.00 58.31 86 LYS A O 1
ATOM 674 N N . ASN A 1 87 ? -34.693 -2.882 12.599 1.00 57.72 87 ASN A N 1
ATOM 675 C CA . ASN A 1 87 ? -35.045 -2.119 13.803 1.00 57.72 87 ASN A CA 1
ATOM 676 C C . ASN A 1 87 ? -34.443 -2.731 15.075 1.00 57.72 87 ASN A C 1
ATOM 678 O O . ASN A 1 87 ? -33.877 -2.003 15.883 1.00 57.72 87 ASN A O 1
ATOM 682 N N . ALA A 1 88 ? -34.479 -4.060 15.220 1.00 59.47 88 ALA A N 1
ATOM 683 C CA . ALA A 1 88 ? -33.831 -4.753 16.338 1.00 59.47 88 ALA A CA 1
ATOM 684 C C . ALA A 1 88 ? -32.293 -4.733 16.228 1.00 59.47 88 ALA A C 1
ATOM 686 O O . ALA A 1 88 ? -31.588 -4.682 17.239 1.00 59.47 88 ALA A O 1
ATOM 687 N N . ALA A 1 89 ? -31.772 -4.724 14.996 1.00 55.75 89 ALA A N 1
ATOM 688 C CA . ALA A 1 89 ? -30.340 -4.648 14.723 1.00 55.75 89 ALA A CA 1
ATOM 689 C C . ALA A 1 89 ? -29.728 -3.272 15.047 1.00 55.75 89 ALA A C 1
ATOM 691 O O . ALA A 1 89 ? -28.532 -3.194 15.309 1.00 55.75 89 ALA A O 1
ATOM 692 N N . LEU A 1 90 ? -30.510 -2.184 15.053 1.00 58.50 90 LEU A N 1
ATOM 693 C CA . LEU A 1 90 ? -29.986 -0.828 15.273 1.00 58.50 90 LEU A CA 1
ATOM 694 C C . LEU A 1 90 ? -29.514 -0.581 16.714 1.00 58.50 90 LEU A C 1
ATOM 696 O O . LEU A 1 90 ? -28.467 0.038 16.901 1.00 58.50 90 LEU A O 1
ATOM 700 N N . ASP A 1 91 ? -30.227 -1.081 17.725 1.00 60.78 91 ASP A N 1
ATOM 701 C CA . ASP A 1 91 ? -29.838 -0.889 19.134 1.00 60.78 91 ASP A CA 1
ATOM 702 C C . ASP A 1 91 ? -28.599 -1.714 19.510 1.00 60.78 91 ASP A C 1
ATOM 704 O O . ASP A 1 91 ? -27.687 -1.237 20.197 1.00 60.78 91 ASP A O 1
ATOM 708 N N . THR A 1 92 ? -28.522 -2.943 18.997 1.00 60.66 92 THR A N 1
ATOM 709 C CA . THR A 1 92 ? -27.346 -3.813 19.149 1.00 60.66 92 THR A CA 1
ATOM 710 C C . THR A 1 92 ? -26.147 -3.274 18.372 1.00 60.66 92 THR A C 1
ATOM 712 O O . THR A 1 92 ? -25.034 -3.265 18.900 1.00 60.66 92 THR A O 1
ATOM 715 N N . PHE A 1 93 ? -26.370 -2.735 17.172 1.00 59.97 93 PHE A N 1
ATOM 716 C CA . PHE A 1 93 ? -25.342 -2.076 16.371 1.00 59.97 93 PHE A CA 1
ATOM 717 C C . PHE A 1 93 ? -24.791 -0.816 17.046 1.00 59.97 93 PHE A C 1
ATOM 719 O O . PHE A 1 93 ? -23.577 -0.677 17.153 1.00 59.97 93 PHE A O 1
ATOM 726 N N . ASN A 1 94 ? -25.647 0.072 17.567 1.00 57.31 94 ASN A N 1
ATOM 727 C CA . ASN A 1 94 ? -25.203 1.280 18.273 1.00 57.31 94 ASN A CA 1
ATOM 728 C C . ASN A 1 94 ? -24.318 0.935 19.478 1.00 57.31 94 ASN A C 1
ATOM 730 O O . ASN A 1 94 ? -23.279 1.557 19.690 1.00 57.31 94 ASN A O 1
ATOM 734 N N . THR A 1 95 ? -24.695 -0.087 20.248 1.00 63.09 95 THR A N 1
ATOM 735 C CA . THR A 1 95 ? -23.937 -0.518 21.430 1.00 63.09 95 THR A CA 1
ATOM 736 C C . THR A 1 95 ? -22.564 -1.09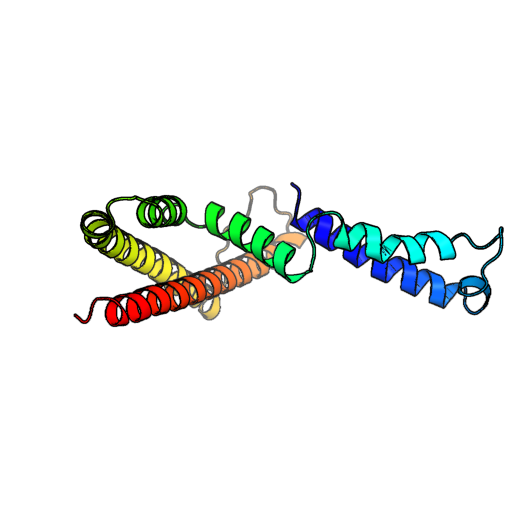1 21.054 1.00 63.09 95 THR A C 1
ATOM 738 O O . THR A 1 95 ? -21.563 -0.735 21.679 1.00 63.09 95 THR A O 1
ATOM 741 N N . MET A 1 96 ? -22.497 -1.922 20.007 1.00 62.22 96 MET A N 1
ATOM 742 C CA . MET A 1 96 ? -21.235 -2.446 19.461 1.00 62.22 96 MET A CA 1
ATOM 743 C C . MET A 1 96 ? -20.349 -1.334 18.900 1.00 62.22 96 MET A C 1
ATOM 745 O O . MET A 1 96 ? -19.168 -1.275 19.236 1.00 62.22 96 MET A O 1
ATOM 749 N N . LEU A 1 97 ? -20.933 -0.383 18.170 1.00 63.00 97 LEU A N 1
ATOM 750 C CA . LEU A 1 97 ? -20.215 0.743 17.581 1.00 63.00 97 LEU A CA 1
ATOM 751 C C . LEU A 1 97 ? -19.576 1.631 18.655 1.00 63.00 97 LEU A C 1
ATOM 753 O O . LEU A 1 97 ? -18.429 2.047 18.504 1.00 63.00 97 LEU A O 1
ATOM 757 N N . TYR A 1 98 ? -20.250 1.885 19.782 1.00 58.41 98 TYR A N 1
ATOM 758 C CA . TYR A 1 98 ? -19.645 2.628 20.897 1.00 58.41 98 TYR A CA 1
ATOM 759 C C . TYR A 1 98 ? -18.491 1.868 21.569 1.00 58.41 98 TYR A C 1
ATOM 761 O O . TYR A 1 98 ? -17.499 2.486 21.964 1.00 58.41 98 TYR A O 1
ATOM 769 N N . GLN A 1 99 ? -18.577 0.539 21.675 1.00 63.56 99 GLN A N 1
ATOM 770 C CA . GLN A 1 99 ? -17.481 -0.288 22.195 1.00 63.56 99 GLN A CA 1
ATOM 771 C C . GLN A 1 99 ? -16.295 -0.334 21.222 1.00 63.56 99 GLN A C 1
ATOM 773 O O . GLN A 1 99 ? -15.143 -0.205 21.643 1.00 63.56 99 GLN A O 1
ATOM 778 N N . HIS A 1 100 ? -16.572 -0.431 19.922 1.00 64.62 100 HIS A N 1
ATOM 779 C CA . HIS A 1 100 ? -15.597 -0.358 18.838 1.00 64.62 100 HIS A CA 1
ATOM 780 C C . HIS A 1 100 ? -14.895 1.001 18.819 1.00 64.62 100 HIS A C 1
ATOM 782 O O . HIS A 1 100 ? -13.667 1.064 18.807 1.00 64.62 100 HIS A O 1
ATOM 788 N N . LEU A 1 101 ? -15.655 2.093 18.920 1.00 61.59 101 LEU A N 1
ATOM 789 C CA . LEU A 1 101 ? -15.134 3.454 19.002 1.00 61.59 101 LEU A CA 1
ATOM 790 C C . LEU A 1 101 ? -14.268 3.644 20.254 1.00 61.59 101 LEU A C 1
ATOM 792 O O . LEU A 1 101 ? -13.189 4.223 20.169 1.00 61.59 101 LEU A O 1
ATOM 796 N N . GLY A 1 102 ? -14.677 3.107 21.407 1.00 60.19 102 GLY A N 1
ATOM 797 C CA . GLY A 1 102 ? -13.869 3.115 22.631 1.00 60.19 102 GLY A CA 1
ATOM 798 C C . GLY A 1 102 ? -12.552 2.340 22.488 1.00 60.19 102 GLY A C 1
ATOM 799 O O . GLY A 1 102 ? -11.503 2.798 22.947 1.00 60.19 102 GLY A O 1
ATOM 800 N N . TYR A 1 103 ? -12.576 1.196 21.800 1.00 64.44 103 TYR A N 1
ATOM 801 C CA . TYR A 1 103 ? -11.390 0.389 21.511 1.00 64.44 103 TYR A CA 1
ATOM 802 C C . TYR A 1 103 ? -10.424 1.095 20.547 1.00 64.44 103 TYR A C 1
ATOM 804 O O . TYR A 1 103 ? -9.218 1.169 20.811 1.00 64.44 103 TYR A O 1
ATOM 812 N N . THR A 1 104 ? -10.962 1.678 19.476 1.00 62.16 104 THR A N 1
ATOM 813 C CA . THR A 1 104 ? -10.251 2.538 18.526 1.00 62.16 104 THR A CA 1
ATOM 814 C C . THR A 1 104 ? -9.615 3.728 19.233 1.00 62.16 104 THR A C 1
ATOM 816 O O . THR A 1 104 ? -8.422 3.956 19.068 1.00 62.16 104 THR A O 1
ATOM 819 N N . LEU A 1 105 ? -10.361 4.466 20.062 1.00 62.22 105 LEU A N 1
ATOM 820 C CA . LEU A 1 105 ? -9.855 5.639 20.783 1.00 62.22 105 LEU A CA 1
ATOM 821 C C . LEU A 1 105 ? -8.752 5.267 21.784 1.00 62.22 105 LEU A C 1
ATOM 823 O O . LEU A 1 105 ? -7.786 6.011 21.943 1.00 62.22 105 LEU A O 1
ATOM 827 N N . ASN A 1 106 ? -8.831 4.094 22.418 1.00 62.69 106 ASN A N 1
ATOM 828 C CA . ASN A 1 106 ? -7.756 3.592 23.276 1.00 62.69 106 ASN A CA 1
ATOM 829 C C . ASN A 1 106 ? -6.483 3.280 22.463 1.00 62.69 106 ASN A C 1
ATOM 831 O O . ASN A 1 106 ? -5.378 3.670 22.848 1.00 62.69 106 ASN A O 1
ATOM 835 N N . ARG A 1 107 ? -6.623 2.642 21.292 1.00 64.06 107 ARG A N 1
ATOM 836 C CA . ARG A 1 107 ? -5.505 2.411 20.359 1.00 64.06 107 ARG A CA 1
ATOM 837 C C . ARG A 1 107 ? -4.971 3.709 19.741 1.00 64.06 107 ARG A C 1
ATOM 839 O O . ARG A 1 107 ? -3.763 3.816 19.556 1.00 64.06 107 ARG A O 1
ATOM 846 N N . ALA A 1 108 ? -5.827 4.700 19.509 1.00 62.06 108 ALA A N 1
ATOM 847 C CA . ALA A 1 108 ? -5.491 6.045 19.051 1.00 62.06 108 ALA A CA 1
ATOM 848 C C . ALA A 1 108 ? -4.651 6.798 20.080 1.00 62.06 108 ALA A C 1
ATOM 850 O O . ALA A 1 108 ? -3.601 7.341 19.752 1.00 62.06 108 ALA A O 1
ATOM 851 N N . ALA A 1 109 ? -5.079 6.779 21.344 1.00 62.47 109 ALA A N 1
ATOM 852 C CA . ALA A 1 109 ? -4.326 7.351 22.449 1.00 62.47 109 ALA A CA 1
ATOM 853 C C . ALA A 1 109 ? -2.957 6.672 22.565 1.00 62.47 109 ALA A C 1
ATOM 855 O O . ALA A 1 109 ? -1.946 7.352 22.712 1.00 62.47 109 ALA A O 1
ATOM 856 N N . ARG A 1 110 ? -2.889 5.345 22.387 1.00 63.47 110 ARG A N 1
ATOM 857 C CA . ARG A 1 110 ? -1.613 4.617 22.318 1.00 63.47 110 ARG A CA 1
ATOM 858 C C . ARG A 1 110 ? -0.755 5.054 21.128 1.00 63.47 110 ARG A C 1
ATOM 860 O O . ARG A 1 110 ? 0.427 5.316 21.326 1.00 63.47 110 ARG A O 1
ATOM 867 N N . ALA A 1 111 ? -1.327 5.200 19.933 1.00 61.53 111 ALA A N 1
ATOM 868 C CA . ALA A 1 111 ? -0.633 5.708 18.747 1.00 61.53 111 ALA A CA 1
ATOM 869 C C . ALA A 1 111 ? -0.067 7.118 18.981 1.00 61.53 111 ALA A C 1
ATOM 871 O O . ALA A 1 111 ? 1.116 7.358 18.755 1.00 61.53 111 ALA A O 1
ATOM 872 N N . PHE A 1 112 ? -0.874 8.014 19.548 1.00 63.38 112 PHE A N 1
ATOM 873 C CA . PHE A 1 112 ? -0.483 9.381 19.879 1.00 63.38 112 PHE A CA 1
ATOM 874 C C . PHE A 1 112 ? 0.620 9.415 20.945 1.00 63.38 112 PHE A C 1
ATOM 876 O O . PHE A 1 112 ? 1.610 10.131 20.794 1.00 63.38 112 PHE A O 1
ATOM 883 N N . THR A 1 113 ? 0.527 8.570 21.979 1.00 61.72 113 THR A N 1
ATOM 884 C CA . THR A 1 113 ? 1.607 8.421 22.968 1.00 61.72 113 THR A CA 1
ATOM 885 C C . THR A 1 113 ? 2.883 7.850 22.346 1.00 61.72 113 THR A C 1
ATOM 887 O O . THR A 1 113 ? 3.967 8.288 22.709 1.00 61.72 113 THR A O 1
ATOM 890 N N . TYR A 1 114 ? 2.790 6.948 21.363 1.00 63.91 114 TYR A N 1
ATOM 891 C CA . TYR A 1 114 ? 3.950 6.441 20.621 1.00 63.91 114 TYR A CA 1
ATOM 892 C C . TYR A 1 114 ? 4.546 7.481 19.661 1.00 63.91 11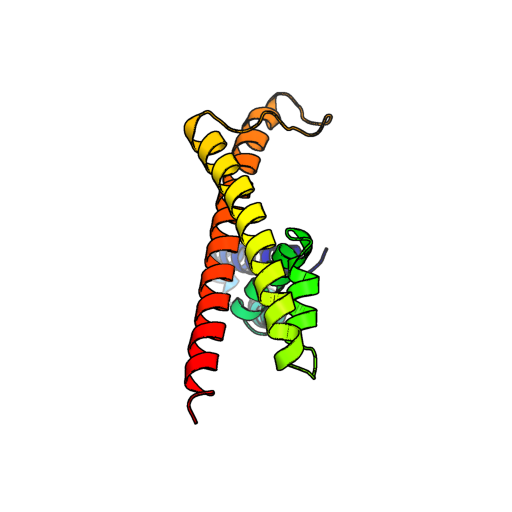4 TYR A C 1
ATOM 894 O O . TYR A 1 114 ? 5.756 7.478 19.428 1.00 63.91 114 TYR A O 1
ATOM 902 N N . GLY A 1 115 ? 3.730 8.387 19.122 1.00 58.97 115 GLY A N 1
ATOM 903 C CA . GLY A 1 115 ? 4.183 9.524 18.322 1.00 58.97 115 GLY A CA 1
ATOM 904 C C . GLY A 1 115 ? 4.916 10.576 19.156 1.00 58.97 115 GLY A C 1
ATOM 905 O O . GLY A 1 115 ? 5.931 11.104 18.707 1.00 58.97 115 GLY A O 1
ATOM 906 N N . TRP A 1 116 ? 4.440 10.833 20.379 1.00 59.41 116 TRP A N 1
ATOM 907 C CA . TRP A 1 116 ? 4.972 11.876 21.261 1.00 59.41 116 TRP A CA 1
ATOM 908 C C . TRP A 1 116 ? 6.136 11.408 22.150 1.00 59.41 116 TRP A C 1
ATOM 910 O O . TRP A 1 116 ? 7.118 12.126 22.309 1.00 59.41 116 TRP A O 1
ATOM 920 N N . PHE A 1 117 ? 6.053 10.197 22.712 1.00 60.72 117 PHE A N 1
ATOM 921 C CA . PHE A 1 117 ? 7.045 9.644 23.649 1.00 60.72 117 PHE A CA 1
ATOM 922 C C . PHE A 1 117 ? 7.970 8.586 23.021 1.00 60.72 117 PHE A C 1
ATOM 924 O O . PHE A 1 117 ? 8.891 8.102 23.678 1.00 60.72 117 PHE A O 1
ATOM 931 N N . GLY A 1 118 ? 7.761 8.247 21.744 1.00 57.22 118 GLY A N 1
ATOM 932 C CA . GLY A 1 118 ? 8.532 7.244 21.009 1.00 57.22 118 GLY A CA 1
ATOM 933 C C . GLY A 1 118 ? 7.815 5.894 20.879 1.00 57.22 118 GLY A C 1
ATOM 934 O O . GLY A 1 118 ? 7.053 5.470 21.747 1.00 57.22 118 GLY A O 1
ATOM 935 N N . SER A 1 119 ? 8.054 5.214 19.751 1.00 58.44 119 SER A N 1
ATOM 936 C CA . SER A 1 119 ? 7.395 3.947 19.408 1.00 58.44 119 SER A CA 1
ATOM 937 C C . SER A 1 119 ? 7.697 2.837 20.414 1.00 58.44 119 SER A C 1
ATOM 939 O O . SER A 1 119 ? 8.831 2.691 20.873 1.00 58.44 119 SER A O 1
ATOM 941 N N . SER A 1 120 ? 6.702 1.977 20.657 1.00 57.31 120 SER A N 1
ATOM 942 C CA . SER A 1 120 ? 6.870 0.735 21.413 1.00 57.31 120 SER A CA 1
ATOM 943 C C . SER A 1 120 ? 8.078 -0.068 20.920 1.00 57.31 120 SER A C 1
ATOM 945 O O . SER A 1 120 ? 8.262 -0.265 19.715 1.00 57.31 120 SER A O 1
ATOM 947 N N . GLN A 1 121 ? 8.866 -0.576 21.871 1.00 56.38 121 GLN A N 1
ATOM 948 C CA . GLN A 1 121 ? 9.969 -1.514 21.644 1.00 56.38 121 GLN A CA 1
ATOM 949 C C . GLN A 1 121 ? 9.468 -2.926 21.279 1.00 56.38 121 GLN A C 1
ATOM 951 O O . GLN A 1 121 ? 10.281 -3.843 21.188 1.00 56.38 121 GLN A O 1
ATOM 956 N N . HIS A 1 122 ? 8.151 -3.120 21.107 1.00 59.31 122 HIS A N 1
ATOM 957 C CA . HIS A 1 122 ? 7.575 -4.387 20.661 1.00 59.31 122 HIS A CA 1
ATOM 958 C C . HIS A 1 122 ? 8.183 -4.783 19.317 1.00 59.31 122 HIS A C 1
ATOM 960 O O . HIS A 1 122 ? 7.937 -4.153 18.287 1.00 59.31 122 HIS A O 1
ATOM 966 N N . ARG A 1 123 ? 9.010 -5.821 19.357 1.00 61.69 123 ARG A N 1
ATOM 967 C CA . ARG A 1 123 ? 9.721 -6.379 18.215 1.00 61.69 123 ARG A CA 1
ATOM 968 C C . ARG A 1 123 ? 9.516 -7.890 18.216 1.00 61.69 123 ARG A C 1
ATOM 970 O O . ARG A 1 123 ? 9.374 -8.468 19.292 1.00 61.69 123 ARG A O 1
ATOM 977 N N . PRO A 1 124 ? 9.510 -8.529 17.040 1.00 61.84 124 PRO A N 1
ATOM 978 C CA . PRO A 1 124 ? 9.659 -9.974 16.965 1.00 61.84 124 PRO A CA 1
ATOM 979 C C . PRO A 1 124 ? 11.011 -10.374 17.576 1.00 61.84 124 PRO A C 1
ATOM 981 O O . PRO A 1 124 ? 12.008 -9.700 17.312 1.00 61.84 124 PRO A O 1
ATOM 984 N N . ASP A 1 125 ? 11.071 -11.482 18.321 1.00 62.66 125 ASP A N 1
ATOM 985 C CA . ASP A 1 125 ? 12.332 -12.005 18.892 1.00 62.66 125 ASP A CA 1
ATOM 986 C C . ASP A 1 125 ? 13.402 -12.289 17.822 1.00 62.66 125 ASP A C 1
ATOM 988 O O . ASP A 1 125 ? 14.595 -12.310 18.105 1.00 62.66 125 ASP A O 1
ATOM 992 N N . SER A 1 126 ? 12.992 -12.435 16.560 1.00 68.12 126 SER A N 1
ATOM 993 C CA . SER A 1 126 ? 13.860 -12.648 15.402 1.00 68.12 126 SER A CA 1
ATOM 994 C C . SER A 1 126 ? 14.461 -11.366 14.796 1.00 68.12 126 SER A C 1
ATOM 996 O O . SER A 1 126 ? 14.951 -11.407 13.668 1.00 68.12 126 SER A O 1
ATOM 998 N N . SER A 1 127 ? 14.368 -10.201 15.453 1.00 64.38 127 SER A N 1
ATOM 999 C CA . SER A 1 127 ? 14.875 -8.939 14.890 1.00 64.38 127 SER A CA 1
ATOM 1000 C C . SER A 1 127 ? 16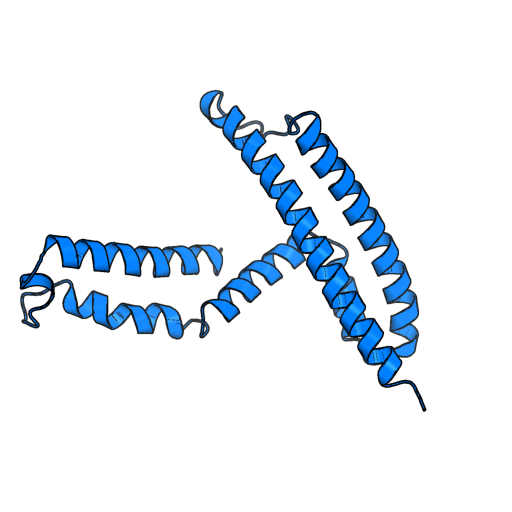.372 -8.730 15.161 1.00 64.38 127 SER A C 1
ATOM 1002 O O . SER A 1 127 ? 16.771 -8.592 16.318 1.00 64.38 127 SER A O 1
ATOM 1004 N N . ASP A 1 128 ? 17.164 -8.613 14.095 1.00 74.06 128 ASP A N 1
ATOM 1005 C CA . ASP A 1 128 ? 18.593 -8.276 14.155 1.00 74.06 128 ASP A CA 1
ATOM 1006 C C . ASP A 1 128 ? 18.830 -6.794 14.512 1.00 74.06 128 ASP A C 1
ATOM 1008 O O . ASP A 1 128 ? 17.960 -5.955 14.247 1.00 74.06 128 ASP A O 1
ATOM 1012 N N . GLU A 1 129 ? 19.991 -6.450 15.084 1.00 73.88 129 GLU A N 1
ATOM 1013 C CA . GLU A 1 129 ? 20.325 -5.106 15.604 1.00 73.88 129 GLU A CA 1
ATOM 1014 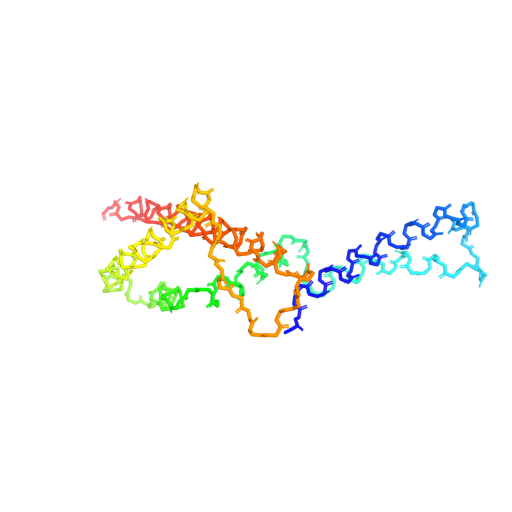C C . GLU A 1 129 ? 20.166 -4.010 14.536 1.00 73.88 129 GLU A C 1
ATOM 1016 O O . GLU A 1 129 ? 19.587 -2.954 14.799 1.00 73.88 129 GLU A O 1
ATOM 1021 N N . PHE A 1 130 ? 20.535 -4.321 13.290 1.00 79.19 130 PHE A N 1
ATOM 1022 C CA . PHE A 1 130 ? 20.350 -3.442 12.132 1.00 79.19 130 PHE A CA 1
ATOM 1023 C C . PHE A 1 130 ? 18.874 -3.148 11.807 1.00 79.19 130 PHE A C 1
ATOM 1025 O O . PHE A 1 130 ? 18.533 -2.060 11.342 1.00 79.19 130 PHE A O 1
ATOM 1032 N N . THR A 1 131 ? 17.970 -4.101 12.057 1.00 80.62 131 THR A N 1
ATOM 1033 C CA . THR A 1 131 ? 16.554 -3.992 11.660 1.00 80.62 131 THR A CA 1
ATOM 1034 C C . THR A 1 131 ? 15.688 -3.355 12.755 1.00 80.62 131 THR A C 1
ATOM 1036 O O . THR A 1 131 ? 14.601 -2.839 12.485 1.00 80.62 131 THR A O 1
ATOM 1039 N N . GLN A 1 132 ? 16.168 -3.326 14.001 1.00 71.50 132 GLN A N 1
ATOM 1040 C CA . GLN A 1 132 ? 15.444 -2.764 15.148 1.00 71.50 132 GLN A CA 1
ATOM 1041 C C . GLN A 1 132 ? 14.921 -1.328 14.961 1.00 71.50 132 GLN A C 1
ATOM 1043 O O . GLN A 1 132 ? 13.761 -1.091 15.317 1.00 71.50 132 GLN A O 1
ATOM 1048 N N . PRO A 1 133 ? 15.691 -0.356 14.423 1.00 78.56 133 PRO A N 1
ATOM 1049 C CA . PRO A 1 133 ? 15.171 0.997 14.227 1.00 78.56 133 PRO A CA 1
ATOM 1050 C C . PRO A 1 133 ? 14.023 1.039 13.210 1.00 78.56 133 PRO A C 1
ATOM 1052 O O . PRO A 1 133 ? 13.072 1.798 13.393 1.00 78.56 133 PRO A O 1
ATOM 1055 N N . TYR A 1 134 ? 14.046 0.179 12.189 1.00 80.94 134 TYR A N 1
ATOM 1056 C CA . TYR A 1 134 ? 12.994 0.127 11.173 1.00 80.94 134 TYR A CA 1
ATOM 1057 C C . TYR A 1 134 ? 11.676 -0.416 11.732 1.00 80.94 134 TYR A C 1
ATOM 1059 O O . TYR A 1 134 ? 10.618 0.127 11.418 1.00 80.94 134 TYR A O 1
ATOM 1067 N N . TYR A 1 135 ? 11.715 -1.403 12.633 1.00 78.69 135 TYR A N 1
ATOM 1068 C CA . TYR A 1 135 ? 10.504 -1.901 13.299 1.00 78.69 135 TYR A CA 1
ATOM 1069 C C . TYR A 1 135 ? 9.797 -0.827 14.132 1.00 78.69 135 TYR A C 1
ATOM 1071 O O . TYR A 1 135 ? 8.569 -0.774 14.144 1.00 78.69 135 TYR A O 1
ATOM 1079 N N . LYS A 1 136 ? 10.547 0.077 14.774 1.00 73.50 136 LYS A N 1
ATOM 1080 C CA . LYS A 1 136 ? 9.963 1.219 15.500 1.00 73.50 136 LYS A CA 1
ATOM 1081 C C . LYS A 1 136 ? 9.209 2.157 14.560 1.00 73.50 136 LYS A C 1
ATOM 1083 O O . LYS A 1 136 ? 8.111 2.606 14.874 1.00 73.50 136 LYS A O 1
ATOM 1088 N N . ILE A 1 137 ? 9.785 2.434 13.393 1.00 80.06 137 ILE A N 1
ATOM 1089 C CA . ILE A 1 137 ? 9.163 3.291 12.379 1.00 80.06 137 ILE A CA 1
ATOM 1090 C C . ILE A 1 137 ? 7.894 2.628 11.828 1.00 80.06 137 ILE A C 1
ATOM 1092 O O . ILE A 1 137 ? 6.852 3.276 11.735 1.00 80.06 137 ILE A O 1
ATOM 1096 N N . ILE A 1 138 ? 7.960 1.329 11.520 1.00 81.94 138 ILE A N 1
ATOM 1097 C CA . ILE A 1 138 ? 6.820 0.550 11.021 1.00 81.94 138 ILE A CA 1
ATOM 1098 C C . ILE A 1 138 ? 5.692 0.515 12.053 1.00 81.94 138 ILE A C 1
ATOM 1100 O O . ILE A 1 138 ? 4.541 0.753 11.692 1.00 81.94 138 ILE A O 1
ATOM 1104 N N . ASN A 1 139 ? 6.001 0.275 13.329 1.00 76.56 139 ASN A N 1
ATOM 1105 C CA . ASN A 1 139 ? 5.006 0.272 14.401 1.00 76.56 139 ASN A CA 1
ATOM 1106 C C . ASN A 1 139 ? 4.320 1.635 14.547 1.00 76.56 139 ASN A C 1
ATOM 1108 O O . ASN A 1 139 ? 3.099 1.677 14.689 1.00 76.56 139 ASN A O 1
ATOM 1112 N N . ARG A 1 140 ? 5.073 2.742 14.451 1.00 76.12 140 ARG A N 1
ATOM 1113 C CA . ARG A 1 140 ? 4.503 4.097 14.470 1.00 76.12 140 ARG A CA 1
ATOM 1114 C C . ARG A 1 140 ? 3.533 4.312 13.309 1.00 76.12 140 ARG A C 1
ATOM 1116 O O . ARG A 1 140 ? 2.371 4.618 13.543 1.00 76.12 140 ARG A O 1
ATOM 1123 N N . PHE A 1 141 ? 3.974 4.072 12.074 1.00 80.88 141 PHE A N 1
ATOM 1124 C CA . PHE A 1 141 ? 3.115 4.256 10.900 1.00 80.88 141 PHE A CA 1
ATOM 1125 C C . PHE A 1 141 ? 1.913 3.309 10.882 1.00 80.88 141 PHE A C 1
ATOM 1127 O O . PHE A 1 141 ? 0.846 3.693 10.417 1.00 80.88 141 PHE A O 1
ATOM 1134 N N . SER A 1 142 ? 2.057 2.093 11.411 1.00 78.06 142 SER A N 1
ATOM 1135 C CA . SER A 1 142 ? 0.941 1.151 11.542 1.00 78.06 142 SER A CA 1
ATOM 1136 C C . SER A 1 142 ? -0.112 1.668 12.522 1.00 78.06 142 SER A C 1
ATOM 1138 O O . SER A 1 142 ? -1.305 1.523 12.266 1.00 78.06 142 SER A O 1
ATOM 1140 N N . ALA A 1 143 ? 0.318 2.296 13.620 1.00 72.88 143 ALA A N 1
ATOM 1141 C CA . ALA A 1 143 ? -0.576 2.896 14.601 1.00 72.88 143 ALA A CA 1
ATOM 1142 C C . ALA A 1 143 ? -1.295 4.138 14.036 1.00 72.88 143 ALA A C 1
ATOM 1144 O O . ALA A 1 143 ? -2.512 4.248 14.177 1.00 72.88 143 ALA A O 1
ATOM 1145 N N . ASP A 1 144 ? -0.574 5.012 13.326 1.00 76.81 144 ASP A N 1
ATOM 1146 C CA . ASP A 1 144 ? -1.144 6.192 12.656 1.00 76.81 144 ASP A CA 1
ATOM 1147 C C . ASP A 1 144 ? -2.136 5.799 11.542 1.00 76.81 144 ASP A C 1
ATOM 1149 O O . ASP A 1 144 ? -3.209 6.393 11.397 1.00 76.81 144 ASP A O 1
ATOM 1153 N N . PHE A 1 145 ? -1.804 4.764 10.761 1.00 77.69 145 PHE A N 1
ATOM 1154 C CA . PHE A 1 145 ? -2.676 4.238 9.712 1.00 77.69 145 PHE A CA 1
ATOM 1155 C C . PHE A 1 145 ? -3.947 3.611 10.289 1.00 77.69 145 PHE A C 1
ATOM 1157 O O . PHE A 1 145 ? -5.032 3.887 9.783 1.00 77.69 145 PHE A O 1
ATOM 1164 N N . ALA A 1 146 ? -3.832 2.814 11.358 1.00 73.81 146 ALA A N 1
ATOM 1165 C CA . ALA A 1 146 ? -4.987 2.231 12.037 1.00 73.81 146 ALA A CA 1
ATOM 1166 C C . ALA A 1 146 ? -5.936 3.318 12.565 1.00 73.81 146 ALA A C 1
ATOM 1168 O O . ALA A 1 146 ? -7.136 3.249 12.322 1.00 73.81 146 ALA A O 1
ATOM 1169 N N . LEU A 1 147 ? -5.393 4.369 13.191 1.00 72.06 147 LEU A N 1
ATOM 1170 C CA . LEU A 1 147 ? -6.177 5.519 13.643 1.00 72.06 147 LEU A CA 1
ATOM 1171 C C . LEU A 1 147 ? -6.937 6.189 12.491 1.00 72.06 147 LEU A C 1
ATOM 1173 O O . LEU A 1 147 ? -8.138 6.434 12.583 1.00 72.06 147 LEU A O 1
ATOM 1177 N N . THR A 1 148 ? -6.233 6.484 11.400 1.00 75.00 148 THR A N 1
ATOM 1178 C CA . THR A 1 148 ? -6.819 7.171 10.241 1.00 75.00 148 THR A CA 1
ATOM 1179 C C . THR A 1 148 ? -7.898 6.315 9.574 1.00 75.00 148 THR A C 1
ATOM 1181 O O . THR A 1 148 ? -8.942 6.834 9.177 1.00 75.00 148 THR A O 1
ATOM 1184 N N . ALA A 1 149 ? -7.670 5.002 9.475 1.00 72.75 149 ALA A N 1
ATOM 1185 C CA . ALA A 1 149 ? -8.637 4.051 8.943 1.00 72.75 149 ALA A CA 1
ATOM 1186 C C . ALA A 1 149 ? -9.908 4.003 9.801 1.00 72.75 149 ALA A C 1
ATOM 1188 O O . ALA A 1 149 ? -11.006 4.092 9.253 1.00 72.75 149 ALA A O 1
ATOM 1189 N N . ASP A 1 150 ? -9.769 3.945 11.126 1.00 69.69 150 ASP A N 1
ATOM 1190 C CA . ASP A 1 150 ? -10.916 3.905 12.031 1.00 69.69 150 ASP A CA 1
ATOM 1191 C C . ASP A 1 150 ? -11.696 5.231 12.037 1.00 69.69 150 ASP A C 1
ATOM 1193 O O . ASP A 1 150 ? -12.925 5.221 12.043 1.00 69.69 150 ASP A O 1
ATOM 1197 N N . MET A 1 151 ? -11.018 6.385 11.961 1.00 68.69 151 MET A N 1
ATOM 1198 C CA . MET A 1 151 ? -11.691 7.683 11.796 1.00 68.69 151 MET A CA 1
ATOM 1199 C C . MET A 1 151 ? -12.474 7.750 10.480 1.00 68.69 151 MET A C 1
ATOM 1201 O O . MET A 1 151 ? -13.600 8.241 10.459 1.00 68.69 151 MET A O 1
ATOM 1205 N N . CYS A 1 152 ? -11.901 7.241 9.386 1.00 70.69 152 CYS A N 1
ATOM 1206 C CA . CYS A 1 152 ? -12.568 7.192 8.086 1.00 70.69 152 CYS A CA 1
ATOM 1207 C C . CYS A 1 152 ? -13.815 6.296 8.126 1.00 70.69 152 CYS A C 1
ATOM 1209 O O . CYS A 1 152 ? -14.876 6.698 7.654 1.00 70.69 152 CYS A O 1
ATOM 1211 N N . LEU A 1 153 ? -13.706 5.116 8.745 1.00 67.69 153 LEU A N 1
ATOM 1212 C CA . LEU A 1 153 ? -14.824 4.193 8.940 1.00 67.69 153 LEU A CA 1
ATOM 1213 C C . LEU A 1 153 ? -15.917 4.797 9.830 1.00 67.69 153 LEU A C 1
ATOM 1215 O O . LEU A 1 153 ? -17.092 4.705 9.484 1.00 67.69 153 LEU A O 1
ATOM 1219 N N . GLY A 1 154 ? -15.542 5.464 10.924 1.00 65.31 154 GLY A N 1
ATOM 1220 C CA . GLY A 1 154 ? -16.482 6.134 11.824 1.00 65.31 154 GLY A CA 1
ATOM 1221 C C . GLY A 1 154 ? -17.242 7.280 11.151 1.00 65.31 154 GLY A C 1
ATOM 1222 O O . GLY A 1 154 ? -18.457 7.383 11.311 1.00 65.31 154 GLY A O 1
ATOM 1223 N N . LEU A 1 155 ? -16.558 8.105 10.351 1.00 64.44 155 LEU A N 1
ATOM 1224 C CA . LEU A 1 155 ? -17.197 9.167 9.565 1.00 64.44 155 LEU A CA 1
ATOM 1225 C C . LEU A 1 155 ? -18.163 8.592 8.520 1.00 64.44 155 LEU A C 1
ATOM 1227 O O . LEU A 1 155 ? -19.302 9.042 8.431 1.00 64.44 155 LEU A O 1
ATOM 1231 N N . LEU A 1 156 ? -17.744 7.557 7.784 1.00 64.38 156 LEU A N 1
ATOM 1232 C CA . LEU A 1 156 ? -18.584 6.910 6.774 1.00 64.38 156 LEU A CA 1
ATOM 1233 C C . LEU A 1 156 ? -19.824 6.248 7.401 1.00 64.38 156 LEU A C 1
ATOM 1235 O O . LEU A 1 156 ? -20.925 6.361 6.866 1.00 64.38 156 LEU A O 1
ATOM 1239 N N . ALA A 1 157 ? -19.668 5.584 8.551 1.00 58.38 157 ALA A N 1
ATOM 1240 C CA . ALA A 1 157 ? -20.780 5.003 9.302 1.00 58.38 157 ALA A CA 1
ATOM 1241 C C . ALA A 1 157 ? -21.747 6.084 9.817 1.00 58.38 157 ALA A C 1
ATOM 1243 O O . ALA A 1 157 ? -22.965 5.921 9.715 1.00 58.38 157 ALA A O 1
ATOM 1244 N N . GLY A 1 158 ? -21.215 7.207 10.313 1.00 56.47 158 GLY A N 1
ATOM 1245 C CA . GLY A 1 158 ? -21.996 8.365 10.751 1.00 56.47 158 GLY A CA 1
ATOM 1246 C C .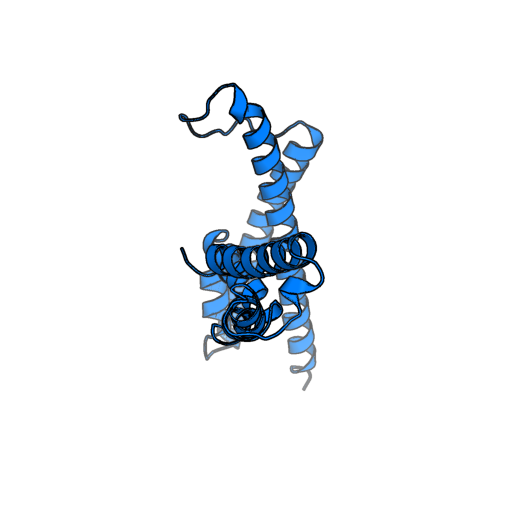 GLY A 1 158 ? -22.828 8.987 9.627 1.00 56.47 158 GLY A C 1
ATOM 1247 O O . GLY A 1 158 ? -24.007 9.278 9.829 1.00 56.47 158 GLY A O 1
ATOM 1248 N N . ASP A 1 159 ? -22.265 9.116 8.425 1.00 55.00 159 ASP A N 1
ATOM 1249 C CA . ASP A 1 159 ? -23.000 9.608 7.253 1.00 55.00 159 ASP A CA 1
ATOM 1250 C C . ASP A 1 159 ? -24.115 8.646 6.819 1.00 55.00 159 ASP A C 1
ATOM 1252 O O . ASP A 1 159 ? -25.223 9.085 6.508 1.00 55.00 159 ASP A O 1
ATOM 1256 N N . ILE A 1 160 ? -23.893 7.329 6.884 1.00 48.16 160 ILE A N 1
ATOM 1257 C CA . ILE A 1 160 ? -24.934 6.324 6.595 1.00 48.16 160 ILE A CA 1
ATOM 1258 C C . ILE A 1 160 ? -26.083 6.397 7.623 1.00 48.16 160 ILE A C 1
ATOM 1260 O O . ILE A 1 160 ? -27.256 6.256 7.261 1.00 48.16 160 ILE A O 1
ATOM 1264 N N . LEU A 1 161 ? -25.772 6.661 8.896 1.00 47.03 161 LEU A N 1
ATOM 1265 C CA . LEU A 1 161 ? -26.753 6.870 9.970 1.00 47.03 161 LEU A CA 1
ATOM 1266 C C . LEU A 1 161 ? -27.553 8.173 9.793 1.00 47.03 161 LEU A C 1
ATOM 1268 O O . LEU A 1 161 ? -28.772 8.177 9.985 1.00 47.03 161 LEU A O 1
ATOM 1272 N N . ASN A 1 162 ? -26.899 9.263 9.384 1.00 41.19 162 ASN A N 1
ATOM 1273 C CA . ASN A 1 162 ? -27.555 10.548 9.127 1.00 41.19 162 ASN A CA 1
ATOM 1274 C C . ASN A 1 162 ? -28.473 10.495 7.898 1.00 41.19 162 ASN A C 1
ATOM 1276 O O . ASN A 1 162 ? -29.576 11.041 7.932 1.00 41.19 162 ASN A O 1
ATOM 1280 N N . VAL A 1 163 ? -28.077 9.776 6.844 1.00 40.78 163 VAL A N 1
ATOM 1281 C CA . VAL A 1 163 ? -28.931 9.550 5.668 1.00 40.78 163 VAL A CA 1
ATOM 1282 C C . VAL A 1 163 ? -30.164 8.714 6.033 1.00 40.78 163 VAL A C 1
ATOM 1284 O O . VAL A 1 163 ? -31.261 9.046 5.593 1.00 40.78 163 VAL A O 1
ATOM 1287 N N . LYS A 1 164 ? -30.048 7.694 6.900 1.00 37.38 164 LYS A N 1
ATOM 1288 C CA . LYS A 1 164 ? -31.215 6.920 7.375 1.00 37.38 164 LYS A CA 1
ATOM 1289 C C . LYS A 1 164 ? -32.205 7.748 8.200 1.00 37.38 164 LYS A C 1
ATOM 1291 O O . LYS A 1 164 ? -33.404 7.568 8.016 1.00 37.38 164 LYS A O 1
ATOM 1296 N N . LYS A 1 165 ? -31.740 8.691 9.031 1.00 39.28 165 LYS A N 1
ATOM 1297 C CA . LYS A 1 165 ? -32.637 9.639 9.728 1.00 39.28 165 LYS A CA 1
ATOM 1298 C C . LYS A 1 165 ? -33.446 10.507 8.761 1.00 39.28 165 LYS A C 1
ATOM 1300 O O . LYS A 1 165 ? -34.568 10.869 9.085 1.00 39.28 165 LYS A O 1
ATOM 1305 N N . CYS A 1 166 ? -32.913 10.787 7.572 1.00 34.97 166 CYS A N 1
ATOM 1306 C CA . CYS A 1 166 ? -33.624 11.520 6.523 1.00 34.97 166 CYS A CA 1
ATOM 1307 C C . CYS A 1 166 ? -34.699 10.668 5.809 1.00 34.97 166 CYS A C 1
ATOM 1309 O O . CYS A 1 166 ? -35.646 11.220 5.268 1.00 34.97 166 CYS A O 1
ATOM 1311 N N . PHE A 1 167 ? -34.584 9.332 5.833 1.00 39.50 167 PHE A N 1
ATOM 1312 C CA . PHE A 1 167 ? -35.558 8.397 5.238 1.00 39.50 167 PHE A CA 1
ATOM 1313 C C . PHE A 1 167 ? -36.594 7.835 6.233 1.00 39.50 167 PHE A C 1
ATOM 1315 O O . PHE A 1 167 ? -37.502 7.126 5.813 1.00 39.50 167 PHE A O 1
ATOM 1322 N N . GLN A 1 168 ? -36.462 8.120 7.533 1.00 42.34 168 GLN A N 1
ATOM 1323 C CA . GLN A 1 168 ? -37.440 7.770 8.582 1.00 42.34 168 GLN A CA 1
ATOM 1324 C C . GLN A 1 168 ? -38.237 8.986 9.087 1.00 42.34 168 GLN A C 1
ATOM 1326 O O . GLN A 1 168 ? -38.907 8.904 10.113 1.00 42.34 168 GLN A O 1
ATOM 1331 N N . GLY A 1 169 ? -38.160 10.114 8.378 1.00 40.53 169 GLY A N 1
ATOM 1332 C CA . GLY A 1 169 ? -39.090 11.224 8.542 1.00 40.53 169 GLY A CA 1
ATOM 1333 C C . GLY A 1 169 ? -40.289 11.048 7.620 1.00 40.53 169 GLY A C 1
ATOM 1334 O O . GLY A 1 169 ? -40.292 11.653 6.557 1.00 40.53 169 GLY A O 1
ATOM 1335 N N . ASP A 1 170 ? -41.219 10.181 8.025 1.00 34.12 170 ASP A N 1
ATOM 1336 C CA . ASP A 1 170 ? -42.674 10.239 7.794 1.00 34.12 170 ASP A CA 1
ATOM 1337 C C . ASP A 1 170 ? -43.365 9.251 8.753 1.00 34.12 170 ASP A C 1
ATOM 1339 O O . ASP A 1 170 ? -43.046 8.038 8.699 1.00 34.12 170 ASP A O 1
#

InterPro domains:
  IPR009075 Acyl-CoA dehydrogenase/oxidase, C-terminal [PF00441] (2-54)
  IPR015396 Acyl-CoA dehydrogenase, C-terminal, bacterial-type [PF09317] (68-160)
  IPR036250 Acyl-CoA dehydrogenase-like, C-terminal [SSF47203] (1-59)